Protein AF-A0A7V9BUB2-F1 (afdb_monomer_lite)

pLDDT: mean 94.26, std 8.59, range [51.53, 98.5]

Sequence (61 aa):
EGRYHQVKRMFHARGNEVEALSRVAFGPQTLDLPLGTFRVPTPAEERAMYSAVSLVSPDCG

Radius of gyration: 16.18 Å; chains: 1; bounding box: 40×20×38 Å

Foldseek 3Di:
DDDDCVVQVVQVVVVHGDPDDDDQDDQVDGPPDDPPDDDDDDPVRQQSVQVSVPHGRPPPD

Secondary structure (DSSP, 8-state):
---TTHHHHHHHTTT---S-----EETTEE--S-TT---PPPHHHHHHHHHHTT---TT--

Structure (mmCIF, N/CA/C/O backbone):
data_AF-A0A7V9BUB2-F1
#
_entry.id   AF-A0A7V9BUB2-F1
#
loop_
_atom_site.group_PDB
_atom_site.id
_atom_site.type_symbol
_atom_site.label_atom_id
_atom_site.label_alt_id
_atom_site.label_comp_id
_atom_site.label_asym_id
_atom_site.label_entity_id
_atom_site.label_seq_id
_atom_site.pdbx_PDB_ins_code
_atom_site.Cartn_x
_atom_site.Cartn_y
_atom_site.Cartn_z
_atom_site.occupancy
_atom_site.B_iso_or_equiv
_atom_site.auth_seq_id
_atom_site.auth_comp_id
_atom_site.auth_asym_id
_atom_site.auth_atom_id
_atom_site.pdbx_PDB_model_num
ATOM 1 N N . GLU A 1 1 ? -8.295 4.869 -6.342 1.00 92.81 1 GLU A N 1
ATOM 2 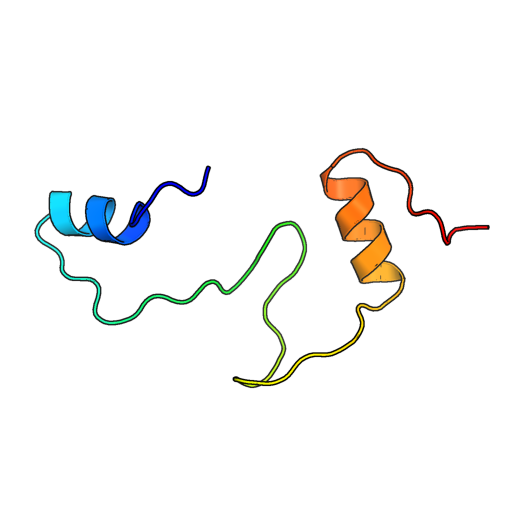C CA . GLU A 1 1 ? -8.123 6.027 -5.430 1.00 92.81 1 GLU A CA 1
ATOM 3 C C . GLU A 1 1 ? -7.574 5.554 -4.084 1.00 92.81 1 GLU A C 1
ATOM 5 O O . GLU A 1 1 ? -7.521 4.352 -3.861 1.00 92.81 1 GLU A O 1
ATOM 10 N N . GLY A 1 2 ? -7.137 6.467 -3.218 1.00 94.19 2 GLY A N 1
ATOM 11 C CA . GLY A 1 2 ? -6.584 6.144 -1.898 1.00 94.19 2 GLY A CA 1
ATOM 12 C C . GLY A 1 2 ? -6.884 7.251 -0.894 1.00 94.19 2 GLY A C 1
ATOM 13 O O . GLY A 1 2 ? -5.969 7.880 -0.371 1.00 94.19 2 GLY A O 1
ATOM 14 N N . ARG A 1 3 ? -8.172 7.558 -0.689 1.00 97.44 3 ARG A N 1
ATOM 15 C CA . ARG A 1 3 ? -8.589 8.676 0.174 1.00 97.44 3 ARG A CA 1
ATOM 16 C C . ARG A 1 3 ? -8.259 8.401 1.644 1.00 97.44 3 ARG A C 1
ATOM 18 O O . ARG A 1 3 ? -8.132 7.249 2.069 1.00 97.44 3 ARG A O 1
ATOM 25 N N . TYR A 1 4 ? -8.196 9.469 2.441 1.00 97.56 4 TYR A N 1
ATOM 26 C CA . TYR A 1 4 ? -7.934 9.382 3.878 1.00 97.56 4 TYR A CA 1
ATOM 27 C C . TYR A 1 4 ? -8.887 8.396 4.572 1.00 97.56 4 TYR A C 1
ATOM 29 O O . TYR A 1 4 ? -10.114 8.498 4.453 1.00 97.56 4 TYR A O 1
ATOM 37 N N . HIS A 1 5 ? -8.295 7.409 5.254 1.00 97.12 5 HIS A N 1
ATOM 38 C CA . HIS A 1 5 ? -8.988 6.337 5.976 1.00 97.12 5 HIS A CA 1
ATOM 39 C C . HIS A 1 5 ? -10.109 5.657 5.173 1.00 97.12 5 HIS A C 1
ATOM 41 O O . HIS A 1 5 ? -11.092 5.203 5.754 1.00 97.12 5 HIS A O 1
ATOM 47 N N . GLN A 1 6 ? -9.986 5.580 3.843 1.00 98.31 6 GLN A N 1
ATOM 48 C CA . GLN A 1 6 ? -11.068 5.114 2.977 1.00 98.31 6 GLN A CA 1
ATOM 49 C C . GLN A 1 6 ? -11.581 3.726 3.367 1.00 98.31 6 GLN A C 1
ATOM 51 O O . GLN A 1 6 ? -12.770 3.581 3.632 1.00 98.31 6 GLN A O 1
ATOM 56 N N . VAL A 1 7 ? -10.690 2.735 3.474 1.00 97.75 7 VAL A N 1
ATOM 57 C CA . VAL A 1 7 ? -11.066 1.361 3.849 1.00 97.75 7 VAL A CA 1
ATOM 58 C C . VAL A 1 7 ? -11.691 1.328 5.245 1.00 97.75 7 VAL A C 1
ATOM 60 O O . VAL A 1 7 ? -12.791 0.810 5.405 1.00 97.75 7 VAL A O 1
ATOM 63 N N . LYS A 1 8 ? -11.063 1.966 6.244 1.00 98.00 8 LYS A N 1
ATOM 64 C CA . LYS A 1 8 ? -11.605 2.032 7.614 1.00 98.00 8 LYS A CA 1
ATOM 65 C C . LYS A 1 8 ? -13.009 2.644 7.649 1.00 98.00 8 LYS A C 1
ATOM 67 O O . LYS A 1 8 ? -13.902 2.103 8.288 1.00 98.00 8 LYS A O 1
ATOM 72 N N . ARG A 1 9 ? -13.231 3.732 6.906 1.00 98.31 9 ARG A N 1
ATOM 73 C CA . ARG A 1 9 ? -14.540 4.389 6.794 1.00 98.31 9 ARG A CA 1
ATOM 74 C C . ARG A 1 9 ? -15.581 3.523 6.088 1.00 98.31 9 ARG A C 1
ATOM 76 O O . ARG A 1 9 ? -16.743 3.562 6.477 1.00 98.31 9 ARG A O 1
ATOM 83 N N . MET A 1 10 ? -15.189 2.752 5.074 1.00 98.25 10 MET A N 1
ATOM 84 C CA . MET A 1 10 ? -16.092 1.820 4.387 1.00 98.25 10 MET A CA 1
ATOM 85 C C . MET A 1 10 ? -16.581 0.710 5.325 1.00 98.25 10 MET A C 1
ATOM 87 O O . MET A 1 10 ? -17.774 0.414 5.332 1.00 98.25 10 MET A O 1
ATOM 91 N N . PHE A 1 11 ? -15.690 0.132 6.136 1.00 98.50 11 PHE A N 1
ATOM 92 C CA . PHE A 1 11 ? -16.057 -0.884 7.130 1.00 98.50 11 PHE A CA 1
ATOM 93 C C . PHE A 1 11 ? -16.900 -0.294 8.266 1.00 98.50 11 PHE A C 1
ATOM 95 O O . PHE A 1 11 ? -17.963 -0.834 8.576 1.00 98.50 11 PHE A O 1
ATOM 102 N N . HIS A 1 12 ? -16.506 0.867 8.796 1.00 98.38 12 HIS A N 1
ATOM 103 C CA . HIS A 1 12 ? -17.259 1.566 9.839 1.00 98.38 12 HIS A CA 1
ATOM 104 C C . HIS A 1 12 ? -18.685 1.920 9.393 1.00 98.38 12 HIS A C 1
ATOM 106 O O . HIS A 1 12 ? -19.633 1.776 10.158 1.00 98.38 12 HIS A O 1
ATOM 112 N N . ALA A 1 13 ? -18.881 2.321 8.131 1.00 98.44 13 ALA A N 1
ATOM 113 C CA . ALA A 1 13 ? -20.214 2.581 7.574 1.00 98.44 13 ALA A CA 1
ATOM 114 C C . ALA A 1 13 ? -21.131 1.340 7.545 1.00 98.44 13 ALA A C 1
ATOM 116 O O . ALA A 1 13 ? -22.337 1.476 7.346 1.00 98.44 13 ALA A O 1
ATOM 117 N N . ARG A 1 14 ? -20.577 0.136 7.728 1.00 98.44 14 ARG A N 1
ATOM 118 C CA . ARG A 1 14 ? -21.314 -1.129 7.868 1.00 98.44 14 ARG A CA 1
ATOM 119 C C . ARG A 1 14 ? -21.364 -1.637 9.313 1.00 98.44 14 ARG A C 1
ATOM 121 O O . ARG A 1 14 ? -21.789 -2.764 9.522 1.00 98.44 14 ARG A O 1
ATOM 128 N N . GLY A 1 15 ? -20.941 -0.822 10.282 1.00 98.31 15 GLY A N 1
ATOM 129 C CA . GLY A 1 15 ? -20.903 -1.184 11.700 1.00 98.31 15 GLY A CA 1
ATOM 130 C C . GLY A 1 15 ? -19.729 -2.083 12.089 1.00 98.31 15 GLY A C 1
ATOM 131 O O . GLY A 1 15 ? -19.756 -2.662 13.167 1.00 98.31 15 GLY A O 1
ATOM 132 N N . ASN A 1 16 ? -18.712 -2.210 11.229 1.00 98.44 16 ASN A N 1
ATOM 133 C CA . ASN A 1 16 ? -17.539 -3.038 11.498 1.00 98.44 16 ASN A CA 1
ATOM 134 C C . ASN A 1 16 ? -16.335 -2.181 11.896 1.00 98.44 16 ASN A C 1
ATOM 136 O O . ASN A 1 16 ? -16.056 -1.154 11.269 1.00 98.44 16 ASN A O 1
ATOM 140 N N . GLU A 1 17 ? -15.574 -2.651 12.880 1.00 97.88 17 GLU A N 1
ATOM 141 C CA . GLU A 1 17 ? -14.266 -2.101 13.225 1.00 97.88 17 GLU A CA 1
ATOM 142 C C . GLU A 1 17 ? -13.156 -2.824 12.451 1.00 97.88 17 GLU A C 1
ATOM 144 O O . GLU A 1 17 ? -13.234 -4.020 12.177 1.00 97.88 17 GLU A O 1
ATOM 149 N N . VAL A 1 18 ? -12.119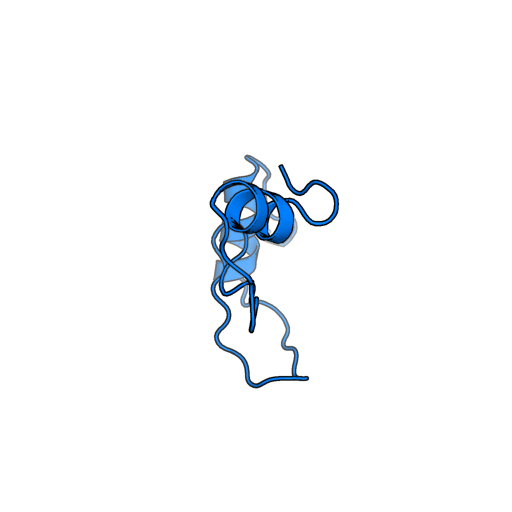 -2.082 12.057 1.00 98.12 18 VAL A N 1
ATOM 150 C CA . VAL A 1 18 ? -10.937 -2.653 11.401 1.00 98.12 18 VAL A CA 1
ATOM 151 C C . VAL A 1 18 ? -9.841 -2.824 12.444 1.00 98.12 18 VAL A C 1
ATOM 153 O O . VAL A 1 18 ? -9.163 -1.853 12.777 1.00 98.12 18 VAL A O 1
ATOM 156 N N . GLU A 1 19 ? -9.647 -4.056 12.910 1.00 98.38 19 GLU A N 1
ATOM 157 C CA . GLU A 1 19 ? -8.623 -4.403 13.909 1.00 98.38 19 GLU A CA 1
ATOM 158 C C . GLU A 1 19 ? -7.204 -4.374 13.321 1.00 98.38 19 GLU A C 1
ATOM 160 O O . GLU A 1 19 ? -6.258 -3.902 13.949 1.00 98.38 19 GLU A O 1
ATOM 165 N N . ALA A 1 20 ? -7.056 -4.822 12.072 1.00 97.75 20 ALA A N 1
ATOM 166 C CA . ALA A 1 20 ? -5.799 -4.803 11.338 1.00 97.75 20 ALA A CA 1
ATOM 167 C C . ALA A 1 20 ? -6.037 -4.448 9.867 1.00 97.75 20 ALA A C 1
ATOM 169 O O . ALA A 1 20 ? -7.009 -4.878 9.248 1.00 97.75 20 ALA A O 1
ATOM 170 N N . LEU A 1 21 ? -5.130 -3.658 9.291 1.00 97.31 21 LEU A N 1
ATOM 171 C CA . LEU A 1 21 ? -5.161 -3.294 7.877 1.00 97.31 21 LEU A CA 1
ATOM 172 C C . LEU A 1 21 ? -3.751 -3.361 7.301 1.00 97.31 21 LEU A C 1
ATOM 174 O O . LEU A 1 21 ? -2.873 -2.611 7.723 1.00 97.31 21 LEU A O 1
ATOM 178 N N . SER A 1 22 ? -3.563 -4.220 6.303 1.00 96.19 22 SER A N 1
ATOM 179 C CA . SER A 1 22 ? -2.317 -4.337 5.551 1.00 96.19 22 SER A CA 1
ATOM 180 C C . SER A 1 22 ? -2.579 -4.167 4.059 1.00 96.19 22 SER A C 1
ATOM 182 O O . SER A 1 22 ? -3.615 -4.591 3.543 1.00 96.19 22 SER A O 1
ATOM 184 N N . ARG A 1 23 ? -1.630 -3.545 3.357 1.00 97.25 23 ARG A N 1
ATOM 185 C CA . ARG A 1 23 ? -1.616 -3.504 1.895 1.00 97.25 23 ARG A CA 1
ATOM 186 C C . ARG A 1 23 ? -0.679 -4.600 1.402 1.00 97.25 23 ARG A C 1
ATOM 188 O O . ARG A 1 23 ? 0.532 -4.463 1.511 1.00 97.25 23 ARG A O 1
ATOM 195 N N . VAL A 1 24 ? -1.259 -5.658 0.846 1.00 97.25 24 VAL A N 1
ATOM 196 C CA . VAL A 1 24 ? -0.521 -6.844 0.378 1.00 97.25 24 VAL A CA 1
ATOM 197 C C . VAL A 1 24 ? -0.103 -6.772 -1.091 1.00 97.25 24 VAL A C 1
ATOM 199 O O . VAL A 1 24 ? 0.658 -7.613 -1.545 1.00 97.25 24 VAL A O 1
ATOM 202 N N . ALA A 1 25 ? -0.587 -5.781 -1.840 1.00 96.94 25 ALA A N 1
ATOM 203 C CA . ALA A 1 25 ? -0.216 -5.563 -3.233 1.00 96.94 25 ALA A CA 1
ATOM 204 C C . ALA A 1 25 ? -0.345 -4.081 -3.617 1.00 96.94 25 ALA A C 1
ATOM 206 O O . ALA A 1 25 ? -1.118 -3.330 -3.008 1.00 96.94 25 ALA A O 1
ATOM 207 N N . PHE A 1 26 ? 0.405 -3.658 -4.633 1.00 95.69 26 PHE A N 1
ATOM 208 C CA . PHE A 1 26 ? 0.300 -2.336 -5.245 1.00 95.69 26 PHE A CA 1
ATOM 209 C C . PHE A 1 26 ? 0.661 -2.411 -6.730 1.00 95.69 26 PHE A C 1
ATOM 211 O O . PHE A 1 26 ? 1.784 -2.763 -7.090 1.00 95.69 26 PHE A O 1
ATOM 218 N N . GLY A 1 27 ? -0.295 -2.070 -7.598 1.00 95.62 27 GLY A N 1
ATOM 219 C CA . GLY A 1 27 ? -0.141 -2.301 -9.033 1.00 95.62 27 GLY A CA 1
ATOM 220 C C . GLY A 1 27 ? 0.144 -3.789 -9.308 1.00 95.62 27 GLY A C 1
ATOM 221 O O . GLY A 1 27 ? -0.539 -4.633 -8.729 1.00 95.62 27 GLY A O 1
ATOM 222 N N . PRO A 1 28 ? 1.140 -4.126 -10.145 1.00 96.56 28 PRO A N 1
ATOM 223 C CA . PRO A 1 28 ? 1.528 -5.512 -10.415 1.00 96.56 28 PRO A CA 1
ATOM 224 C C . PRO A 1 28 ? 2.362 -6.168 -9.297 1.00 96.56 28 PRO A C 1
ATOM 226 O O . PRO A 1 28 ? 2.662 -7.354 -9.397 1.00 96.56 28 PRO A O 1
ATOM 229 N N . GLN A 1 29 ? 2.759 -5.432 -8.250 1.00 96.38 29 GLN A N 1
ATOM 230 C CA . GLN A 1 29 ? 3.649 -5.942 -7.200 1.00 96.38 29 GLN A CA 1
ATOM 231 C C . GLN A 1 29 ? 2.869 -6.516 -6.020 1.00 96.38 29 GLN A C 1
ATOM 233 O O . GLN A 1 29 ? 1.899 -5.914 -5.555 1.00 96.38 29 GLN A O 1
ATOM 238 N N . THR A 1 30 ? 3.339 -7.647 -5.498 1.00 96.69 30 THR A N 1
ATOM 239 C CA . THR A 1 30 ? 2.821 -8.291 -4.280 1.00 96.69 30 THR A CA 1
ATOM 240 C C . THR A 1 30 ? 3.851 -8.163 -3.160 1.00 96.69 30 THR A C 1
ATOM 242 O O . THR A 1 30 ? 5.048 -8.155 -3.420 1.00 96.69 30 THR A O 1
ATOM 245 N N . LEU A 1 31 ? 3.397 -8.039 -1.913 1.00 96.38 31 LEU A N 1
ATOM 246 C CA . LEU A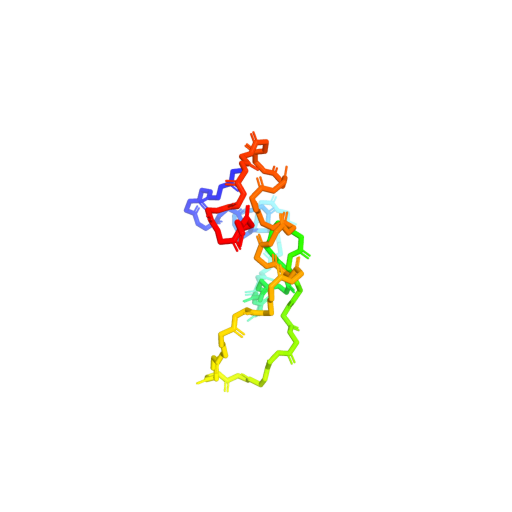 1 31 ? 4.266 -7.995 -0.741 1.00 96.38 31 LEU A CA 1
ATOM 247 C C . LEU A 1 31 ? 4.811 -9.400 -0.444 1.00 96.38 31 LEU A C 1
ATOM 249 O O . LEU A 1 31 ? 4.101 -10.238 0.108 1.00 96.38 31 LEU A O 1
ATOM 253 N N . ASP A 1 32 ? 6.072 -9.626 -0.800 1.00 95.19 32 ASP A N 1
ATOM 254 C CA . ASP A 1 32 ? 6.816 -10.884 -0.631 1.00 95.19 32 ASP A CA 1
ATOM 255 C C . ASP A 1 32 ? 7.972 -10.774 0.385 1.00 95.19 32 ASP A C 1
ATOM 257 O O . ASP A 1 32 ? 8.772 -11.695 0.543 1.00 95.19 32 ASP A O 1
ATOM 261 N N . LEU A 1 33 ? 8.058 -9.643 1.088 1.00 95.69 33 LEU A N 1
ATOM 262 C CA . LEU A 1 33 ? 9.146 -9.312 2.001 1.00 95.69 33 LEU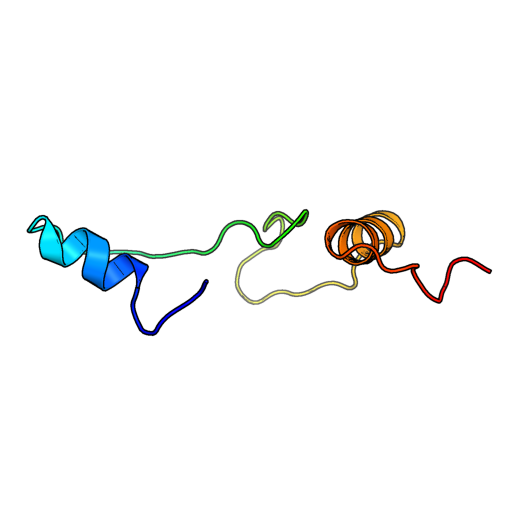 A CA 1
ATOM 263 C C . LEU A 1 33 ? 8.726 -9.401 3.473 1.00 95.69 33 LEU A C 1
ATOM 265 O O . LEU A 1 33 ? 7.593 -9.047 3.816 1.00 95.69 33 LEU A O 1
ATOM 269 N N . PRO A 1 34 ? 9.653 -9.777 4.374 1.00 96.38 34 PRO A N 1
ATOM 270 C CA . PRO A 1 34 ? 9.440 -9.649 5.808 1.00 96.38 34 PRO A CA 1
ATOM 271 C C . PRO A 1 34 ? 9.163 -8.202 6.235 1.00 96.38 34 PRO A C 1
ATOM 273 O O . PRO A 1 34 ? 9.633 -7.237 5.623 1.00 96.38 34 PRO A O 1
ATOM 276 N N . LEU A 1 35 ? 8.441 -8.050 7.346 1.00 96.75 35 LEU A N 1
ATOM 277 C CA . LEU A 1 35 ? 8.118 -6.742 7.909 1.00 96.75 35 LEU A CA 1
ATOM 278 C C . LEU A 1 35 ? 9.392 -5.943 8.231 1.00 96.75 35 LEU A C 1
ATOM 280 O O . LEU A 1 35 ? 10.334 -6.470 8.817 1.00 96.75 35 LEU A O 1
ATOM 284 N N . GLY A 1 36 ? 9.400 -4.659 7.867 1.00 97.56 36 GLY A N 1
ATOM 285 C CA . GLY A 1 36 ? 10.521 -3.751 8.133 1.00 97.56 36 GLY A CA 1
ATOM 286 C C . GLY A 1 36 ? 11.706 -3.896 7.176 1.00 97.56 36 GLY A C 1
ATOM 287 O O . GLY A 1 36 ? 12.721 -3.234 7.374 1.00 97.56 36 GLY A O 1
ATOM 288 N N . THR A 1 37 ? 11.588 -4.729 6.139 1.00 98.12 37 THR A N 1
ATOM 289 C CA . THR A 1 37 ? 12.647 -4.934 5.144 1.00 98.12 37 THR A CA 1
ATOM 290 C C . THR A 1 37 ? 12.313 -4.279 3.806 1.00 98.12 37 THR A C 1
ATOM 292 O O . THR A 1 37 ? 11.161 -3.943 3.524 1.00 98.12 37 THR A O 1
ATOM 295 N N . PHE A 1 38 ? 13.339 -4.084 2.979 1.00 96.81 38 PHE A N 1
ATOM 296 C CA . PHE A 1 38 ? 13.205 -3.626 1.602 1.00 96.81 38 PHE A CA 1
ATOM 297 C C . PHE A 1 38 ? 14.242 -4.326 0.719 1.00 96.81 38 PHE A C 1
ATOM 299 O O . PHE A 1 38 ? 15.285 -4.771 1.200 1.00 96.81 38 PHE A O 1
ATOM 306 N N . ARG A 1 39 ? 13.961 -4.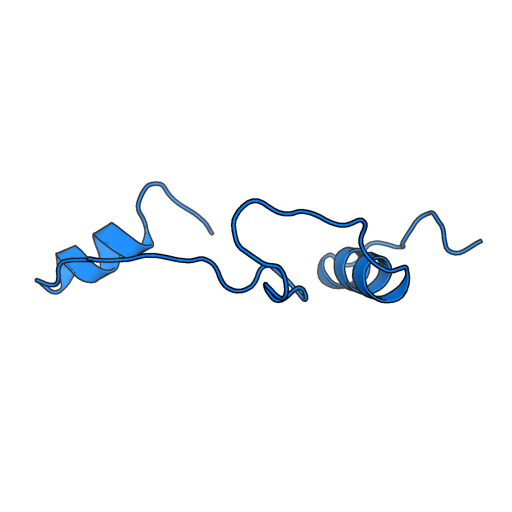394 -0.583 1.00 96.38 39 ARG A N 1
ATOM 307 C CA . ARG A 1 39 ? 14.916 -4.815 -1.613 1.00 96.38 39 ARG A CA 1
ATOM 308 C C . ARG A 1 39 ? 14.748 -3.957 -2.858 1.00 96.38 39 ARG A C 1
ATOM 310 O O . ARG A 1 39 ? 13.701 -3.342 -3.054 1.00 96.38 39 ARG A O 1
ATOM 317 N N . VAL A 1 40 ? 15.767 -3.957 -3.707 1.00 95.81 40 VAL A N 1
ATOM 318 C CA . VAL A 1 40 ? 15.659 -3.391 -5.053 1.00 95.81 40 VAL A CA 1
ATOM 319 C C . VAL A 1 40 ? 14.756 -4.305 -5.903 1.00 95.81 40 VAL A C 1
ATOM 321 O O . VAL A 1 40 ? 14.876 -5.533 -5.795 1.00 95.81 40 VAL A O 1
ATOM 324 N N . PRO A 1 41 ? 13.831 -3.751 -6.710 1.00 93.62 41 PRO A N 1
ATOM 325 C CA . PRO A 1 41 ? 13.051 -4.533 -7.662 1.00 93.62 41 PRO A CA 1
ATOM 326 C C . PRO A 1 41 ? 13.947 -5.249 -8.674 1.00 93.62 41 PRO A C 1
ATOM 328 O O . PRO A 1 41 ? 14.987 -4.739 -9.085 1.00 93.62 41 PRO A O 1
ATOM 331 N N . THR A 1 42 ? 13.535 -6.433 -9.110 1.00 94.44 42 THR A N 1
ATOM 332 C CA . THR A 1 42 ? 14.156 -7.090 -10.262 1.00 94.44 42 THR A CA 1
ATOM 333 C C . THR A 1 42 ? 13.825 -6.319 -11.548 1.00 94.44 42 THR A C 1
ATOM 335 O O . THR A 1 42 ? 12.771 -5.681 -11.626 1.00 94.44 42 THR A O 1
ATOM 338 N N . PRO A 1 43 ? 14.632 -6.444 -12.618 1.00 94.38 43 PRO A N 1
ATOM 339 C CA . PRO A 1 43 ? 14.326 -5.791 -13.893 1.00 94.38 43 PRO A CA 1
ATOM 340 C C . PRO A 1 43 ? 12.953 -6.174 -14.471 1.00 94.38 43 PRO A C 1
ATOM 342 O O . PRO A 1 43 ? 12.321 -5.391 -15.176 1.00 94.38 43 PRO A O 1
ATOM 345 N N . ALA A 1 44 ? 12.468 -7.389 -14.192 1.00 93.81 44 ALA A N 1
ATOM 346 C CA . ALA A 1 44 ? 11.140 -7.824 -14.620 1.00 93.81 44 ALA A CA 1
ATOM 347 C C . ALA A 1 44 ? 10.021 -7.101 -13.855 1.00 93.81 44 ALA A C 1
ATOM 349 O O . ALA A 1 44 ? 9.045 -6.665 -14.467 1.00 93.81 44 ALA A O 1
ATOM 350 N N . GLU A 1 45 ? 10.175 -6.945 -12.540 1.00 95.38 45 GLU A N 1
ATOM 351 C CA . GLU A 1 45 ? 9.230 -6.213 -11.693 1.00 95.38 45 GLU A CA 1
ATOM 352 C C . GLU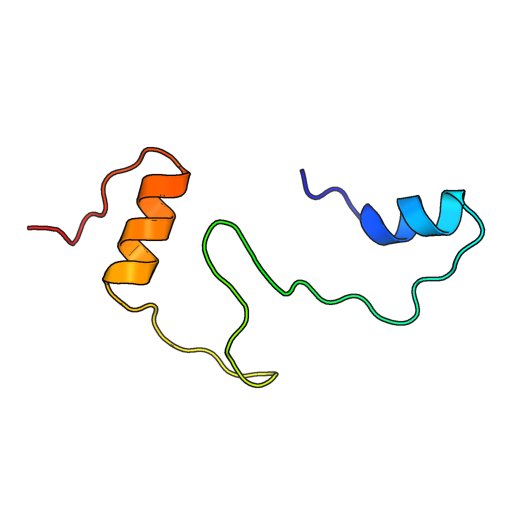 A 1 45 ? 9.186 -4.729 -12.050 1.00 95.38 45 GLU A C 1
ATOM 354 O O . GLU A 1 45 ? 8.104 -4.152 -12.157 1.00 95.38 45 GLU A O 1
ATOM 359 N N . GLU A 1 46 ? 10.348 -4.128 -12.300 1.00 94.88 46 GLU A N 1
ATOM 360 C CA . GLU A 1 46 ? 10.443 -2.747 -12.753 1.00 94.88 46 GLU A CA 1
ATOM 361 C C . GLU A 1 46 ? 9.710 -2.546 -14.084 1.00 94.88 46 GLU A C 1
ATOM 363 O O . GLU A 1 46 ? 8.813 -1.706 -14.176 1.00 94.88 46 GLU A O 1
ATOM 368 N N . ARG A 1 47 ? 9.995 -3.374 -15.098 1.00 95.31 47 ARG A N 1
ATOM 369 C CA . ARG A 1 47 ? 9.273 -3.321 -16.381 1.00 95.31 47 ARG A CA 1
ATOM 370 C C . ARG A 1 47 ? 7.763 -3.471 -16.212 1.00 95.31 47 ARG A C 1
ATOM 372 O O . ARG A 1 47 ? 7.006 -2.760 -16.873 1.00 95.31 47 ARG A O 1
ATOM 379 N N . ALA A 1 48 ? 7.318 -4.367 -15.332 1.00 95.06 48 ALA A N 1
ATOM 380 C CA . ALA A 1 48 ? 5.898 -4.538 -15.047 1.00 95.06 48 ALA A CA 1
ATOM 381 C C . ALA A 1 48 ? 5.275 -3.255 -14.469 1.00 95.06 48 ALA A C 1
ATOM 383 O O . ALA A 1 48 ? 4.165 -2.893 -14.859 1.00 95.06 48 ALA A O 1
ATOM 384 N N . MET A 1 49 ? 5.993 -2.537 -13.596 1.00 95.81 49 MET A N 1
ATOM 385 C CA . MET A 1 49 ? 5.536 -1.260 -13.033 1.00 95.81 49 MET A CA 1
ATOM 386 C C . MET A 1 49 ? 5.355 -0.182 -14.104 1.00 95.81 49 MET A C 1
ATOM 388 O O . MET A 1 49 ? 4.313 0.469 -14.123 1.00 95.81 49 MET A O 1
ATOM 392 N N . TYR A 1 50 ? 6.318 -0.023 -15.017 1.00 96.12 50 TYR A N 1
ATOM 393 C CA . TYR A 1 50 ? 6.196 0.931 -16.130 1.00 96.12 50 TYR A CA 1
ATOM 394 C C . TYR A 1 50 ? 5.045 0.561 -17.074 1.00 96.12 50 TYR A C 1
ATOM 396 O O . TYR A 1 50 ? 4.212 1.410 -17.402 1.00 96.12 50 TYR A O 1
ATOM 404 N N . SER A 1 51 ? 4.937 -0.720 -17.440 1.00 96.06 51 SER A N 1
ATOM 405 C CA . SER A 1 51 ? 3.863 -1.225 -18.303 1.00 96.06 51 SER A CA 1
ATOM 406 C C . SER A 1 51 ? 2.470 -0.977 -17.710 1.00 96.06 51 SER A C 1
ATOM 408 O O . SER A 1 51 ? 1.558 -0.552 -18.419 1.00 96.06 51 SER A O 1
ATOM 410 N N . ALA A 1 52 ? 2.312 -1.131 -16.389 1.00 96.88 52 ALA A N 1
ATOM 411 C CA . ALA A 1 52 ? 1.041 -0.904 -15.696 1.00 96.88 52 ALA A CA 1
ATOM 412 C C . ALA A 1 52 ? 0.505 0.534 -15.832 1.00 96.88 52 ALA A C 1
ATOM 414 O O . ALA A 1 52 ? -0.693 0.761 -15.660 1.00 96.88 52 ALA A O 1
ATOM 415 N N . VAL A 1 53 ? 1.371 1.497 -16.153 1.00 96.88 53 VAL A N 1
ATOM 416 C CA . VAL A 1 53 ? 1.010 2.901 -16.398 1.00 96.88 53 VAL A CA 1
ATOM 417 C C . VAL A 1 53 ? 1.272 3.335 -17.843 1.00 96.88 53 VAL A C 1
ATOM 419 O O . VAL A 1 53 ? 1.308 4.528 -18.126 1.00 96.88 53 VAL A O 1
ATOM 422 N N . SER A 1 54 ? 1.411 2.380 -18.770 1.00 96.44 54 SER A N 1
ATOM 423 C CA . SER A 1 54 ? 1.668 2.635 -20.199 1.00 96.44 54 SER A CA 1
ATOM 424 C C . SER A 1 54 ? 2.931 3.469 -20.466 1.00 96.44 54 SER A C 1
ATOM 426 O O . SER A 1 54 ? 2.987 4.234 -21.428 1.00 96.44 54 SER A O 1
ATOM 428 N N . LEU A 1 55 ? 3.949 3.321 -19.614 1.00 95.31 55 LEU A N 1
ATOM 429 C CA . LEU A 1 55 ? 5.272 3.920 -19.785 1.00 95.31 55 LEU A CA 1
ATOM 430 C C . LEU A 1 55 ? 6.295 2.864 -20.227 1.00 95.31 55 LEU A C 1
ATOM 432 O O . LEU A 1 55 ? 6.103 1.663 -20.034 1.00 95.31 55 LEU A O 1
ATOM 436 N N . VAL A 1 56 ? 7.407 3.326 -20.798 1.00 91.12 56 VAL A N 1
ATOM 437 C CA . VAL A 1 56 ? 8.562 2.490 -21.155 1.00 91.12 56 VAL A CA 1
ATOM 438 C C . VAL A 1 56 ? 9.601 2.580 -20.038 1.00 91.12 56 VAL A C 1
ATOM 440 O O . VAL A 1 56 ? 9.881 3.671 -19.547 1.00 91.12 56 VAL A O 1
ATOM 443 N N . SER A 1 57 ? 10.157 1.437 -19.630 1.00 86.44 57 SER A N 1
ATOM 444 C CA . SER A 1 57 ? 11.230 1.390 -18.631 1.00 86.44 57 SER A CA 1
ATOM 445 C C . SER A 1 57 ? 12.532 1.958 -19.221 1.00 86.44 57 SER A C 1
ATOM 447 O O . SER A 1 57 ? 12.900 1.556 -20.327 1.00 86.44 57 SER A O 1
ATOM 449 N N . PRO A 1 58 ? 13.219 2.880 -18.519 1.00 80.00 58 PRO A N 1
ATOM 450 C CA . PRO A 1 58 ? 14.389 3.592 -19.038 1.00 80.00 58 PRO A CA 1
ATOM 451 C C . PRO A 1 58 ? 15.626 2.701 -19.213 1.00 80.00 58 PRO A C 1
ATOM 453 O O . PRO A 1 58 ? 16.445 2.982 -20.081 1.00 80.00 58 PRO A O 1
ATOM 456 N N . ASP A 1 59 ? 15.726 1.607 -18.456 1.00 69.69 59 ASP A N 1
ATOM 457 C CA . ASP A 1 59 ? 16.903 0.727 -18.434 1.00 69.69 59 ASP A CA 1
ATOM 458 C C . ASP A 1 59 ? 16.799 -0.449 -19.428 1.00 69.69 59 ASP A C 1
ATOM 460 O O . ASP A 1 59 ? 17.618 -1.368 -19.424 1.00 69.69 59 ASP A O 1
ATOM 464 N N . CYS A 1 60 ? 15.792 -0.435 -20.310 1.00 57.09 60 CYS A N 1
ATOM 465 C CA . CYS A 1 60 ? 15.743 -1.297 -21.491 1.00 57.09 60 CYS A CA 1
ATOM 466 C C . CYS A 1 60 ? 16.471 -0.621 -22.665 1.00 57.09 60 CYS A C 1
ATOM 468 O O . CYS A 1 60 ? 15.835 -0.137 -23.602 1.00 57.09 60 CYS A O 1
ATOM 470 N N . GLY A 1 61 ? 17.804 -0.596 -22.590 1.00 51.53 61 GLY A N 1
ATOM 471 C CA . GLY A 1 61 ? 18.723 -0.221 -23.668 1.00 51.53 61 GLY A CA 1
ATOM 472 C C . GLY A 1 61 ? 19.854 -1.228 -23.785 1.00 51.53 61 GLY A C 1
ATOM 473 O O . GLY A 1 61 ? 20.423 -1.573 -22.727 1.00 51.53 61 GLY A O 1
#